Protein AF-A0A2N2LXB4-F1 (afdb_monomer_lite)

Sequence (86 aa):
MDRKNDRGGRMNQIDKLKLVEQFSRKSDLAVGQTKITRVSDFISVYIETIGDIGHSVYLDEYKVDGMTYNAGYSSRSDTLYISQTS

Secondary structure (DSSP, 8-state):
------SS-PPPHHHHHHHHHHHHH---SEETTEEEEE--TT-SEEEEEETTEEEEEE-EEEEETTEEEEEEEETTTTEEEEEE--

pLDDT: mean 83.89, std 16.69, range [36.88, 96.81]

Radius of gyration: 13.41 Å; chains: 1; bounding box: 29×40×28 Å

Foldseek 3Di:
DDPDDDDLDDDDPVNQQVVVQCVVVDVDQDDDPAGEDEDEAPDQWDWDDDPNDTDIFGWDWDAYPNWIKTWGADSVRSYIYIHTHD

Structure (mmCIF, N/CA/C/O backbone):
data_AF-A0A2N2LXB4-F1
#
_entry.id   AF-A0A2N2LXB4-F1
#
loop_
_atom_site.group_PDB
_atom_site.id
_atom_site.type_symbol
_atom_site.label_atom_id
_atom_site.label_alt_id
_atom_site.label_comp_id
_atom_site.label_asym_id
_atom_site.label_entity_id
_atom_site.label_seq_id
_atom_site.pdbx_PDB_ins_code
_atom_site.Cartn_x
_atom_site.Cartn_y
_atom_site.Cartn_z
_atom_site.occupancy
_atom_site.B_iso_or_equiv
_atom_site.auth_seq_id
_atom_site.auth_comp_id
_atom_site.auth_asym_id
_atom_site.auth_atom_id
_atom_site.pdbx_PDB_model_num
ATOM 1 N N . MET A 1 1 ? 7.577 29.656 -15.124 1.00 36.88 1 MET A N 1
ATOM 2 C CA . MET A 1 1 ? 7.344 29.030 -13.806 1.00 36.88 1 MET A CA 1
ATOM 3 C C . MET A 1 1 ? 7.988 27.657 -13.836 1.00 36.88 1 MET A C 1
ATOM 5 O O . MET A 1 1 ? 7.670 26.870 -14.719 1.00 36.88 1 MET A O 1
ATOM 9 N N . ASP A 1 2 ? 8.974 27.458 -12.966 1.00 39.62 2 ASP A N 1
ATOM 10 C CA . ASP A 1 2 ? 9.898 26.324 -12.931 1.00 39.62 2 ASP A CA 1
ATOM 11 C C . ASP A 1 2 ? 9.201 24.957 -12.871 1.00 39.62 2 ASP A C 1
ATOM 13 O O . ASP A 1 2 ? 8.546 24.629 -11.885 1.00 39.62 2 ASP A O 1
ATOM 17 N N . ARG A 1 3 ? 9.425 24.112 -13.884 1.00 45.44 3 ARG A N 1
ATOM 18 C CA . ARG A 1 3 ? 9.328 22.654 -13.735 1.00 45.44 3 ARG A CA 1
ATOM 19 C C . ARG A 1 3 ? 10.737 22.125 -13.519 1.00 45.44 3 ARG A C 1
ATOM 21 O O . ARG A 1 3 ? 11.431 21.771 -14.469 1.00 45.44 3 ARG A O 1
ATOM 28 N N . LYS A 1 4 ? 11.188 22.134 -12.265 1.00 43.94 4 LYS A N 1
ATOM 29 C CA . LYS A 1 4 ? 12.412 21.427 -11.890 1.00 43.94 4 LYS A CA 1
ATOM 30 C C . LYS A 1 4 ? 12.165 19.928 -12.043 1.00 43.94 4 LYS A C 1
ATOM 32 O O . LYS A 1 4 ? 11.241 19.386 -11.448 1.00 43.94 4 LYS A O 1
ATOM 37 N N . ASN A 1 5 ? 13.008 19.307 -12.862 1.00 46.16 5 ASN A N 1
ATOM 38 C CA . ASN A 1 5 ? 13.340 17.888 -12.837 1.00 46.16 5 ASN A CA 1
ATOM 39 C C . ASN A 1 5 ? 13.322 17.353 -11.399 1.00 46.16 5 ASN A C 1
ATOM 41 O O . ASN A 1 5 ? 14.170 17.764 -10.603 1.0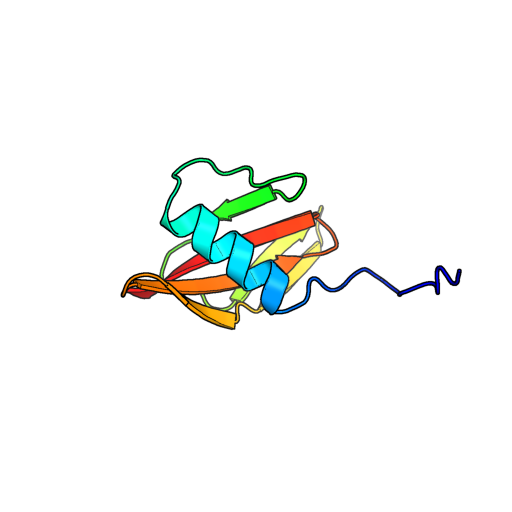0 46.16 5 ASN A O 1
ATOM 45 N N . ASP A 1 6 ? 12.425 16.415 -11.101 1.00 44.00 6 ASP A N 1
ATOM 46 C CA . ASP A 1 6 ? 12.529 15.590 -9.902 1.00 44.00 6 ASP A CA 1
ATOM 47 C C . ASP A 1 6 ? 12.657 14.119 -10.305 1.00 44.00 6 ASP A C 1
ATOM 49 O O . ASP A 1 6 ? 11.979 13.613 -11.201 1.00 44.00 6 ASP A O 1
ATOM 53 N N . ARG A 1 7 ? 13.647 13.463 -9.716 1.00 42.09 7 ARG A N 1
ATOM 54 C CA . ARG A 1 7 ? 14.186 12.169 -10.135 1.00 42.09 7 ARG A CA 1
ATOM 55 C C . ARG A 1 7 ? 13.266 11.072 -9.590 1.00 42.09 7 ARG A C 1
ATOM 57 O O . ARG A 1 7 ? 13.245 10.875 -8.386 1.00 42.09 7 ARG A O 1
ATOM 64 N N . GLY A 1 8 ? 12.526 10.366 -10.451 1.00 44.91 8 GLY A N 1
ATOM 65 C CA . GLY A 1 8 ? 11.690 9.212 -10.070 1.00 44.91 8 GLY A CA 1
ATOM 66 C C . GLY A 1 8 ? 10.628 9.554 -9.017 1.00 44.91 8 GLY A C 1
ATOM 67 O O . GLY A 1 8 ? 10.824 9.278 -7.838 1.00 44.91 8 GLY A O 1
ATOM 68 N N . GLY A 1 9 ? 9.524 10.176 -9.446 1.00 49.66 9 GLY A N 1
ATOM 69 C CA . GLY A 1 9 ? 8.536 10.827 -8.577 1.00 49.66 9 GLY A CA 1
ATOM 70 C C . GLY A 1 9 ? 8.147 10.015 -7.337 1.00 49.66 9 GLY A C 1
ATOM 71 O O . GLY A 1 9 ? 7.457 9.003 -7.428 1.00 49.66 9 GLY A O 1
ATOM 72 N N . ARG A 1 10 ? 8.584 10.469 -6.158 1.00 67.62 10 ARG A N 1
ATOM 73 C CA . ARG A 1 10 ? 8.081 9.974 -4.872 1.00 67.62 10 ARG A CA 1
ATOM 74 C C . ARG A 1 10 ? 6.694 10.570 -4.655 1.00 67.62 10 ARG A C 1
ATOM 76 O O . ARG A 1 10 ? 6.568 11.787 -4.537 1.00 67.62 10 ARG A O 1
ATOM 83 N N . MET A 1 11 ? 5.669 9.730 -4.540 1.00 83.31 11 MET A N 1
ATOM 84 C CA . MET A 1 11 ? 4.394 10.169 -3.976 1.00 83.31 11 MET A CA 1
ATOM 85 C C . MET A 1 11 ? 4.617 10.578 -2.515 1.00 83.31 11 MET A C 1
ATOM 87 O O . MET A 1 11 ? 5.193 9.821 -1.724 1.00 83.31 11 MET A O 1
ATOM 91 N N . ASN A 1 12 ? 4.209 11.794 -2.157 1.00 87.44 12 ASN A N 1
ATOM 92 C CA . ASN A 1 12 ? 4.353 12.287 -0.791 1.00 87.44 12 ASN A CA 1
ATOM 93 C C . ASN A 1 12 ? 3.318 11.630 0.148 1.00 87.44 12 ASN A C 1
ATOM 95 O O . ASN A 1 12 ? 2.378 10.964 -0.284 1.00 87.44 12 ASN A O 1
ATOM 99 N N . GLN A 1 13 ? 3.497 11.811 1.456 1.00 86.25 13 GLN A N 1
ATOM 100 C CA . GLN A 1 13 ? 2.635 11.195 2.468 1.00 86.25 13 GLN A CA 1
ATOM 101 C C . GLN A 1 13 ? 1.186 11.712 2.435 1.00 86.25 13 GLN A C 1
ATOM 103 O O . GLN A 1 13 ? 0.269 10.947 2.717 1.00 86.25 13 GLN A O 1
ATOM 108 N N . ILE A 1 14 ? 0.971 12.977 2.057 1.00 88.38 14 ILE A N 1
ATOM 109 C CA . ILE A 1 14 ? -0.366 13.585 1.976 1.00 88.38 14 ILE A CA 1
ATOM 110 C C . ILE A 1 14 ? -1.166 12.956 0.832 1.00 88.38 14 ILE A C 1
ATOM 112 O O . ILE A 1 14 ? -2.333 12.613 1.006 1.00 88.38 14 ILE A O 1
ATOM 116 N N . ASP A 1 15 ? -0.544 12.771 -0.330 1.00 88.62 15 ASP A N 1
ATOM 117 C CA . ASP A 1 15 ? -1.202 12.164 -1.486 1.00 88.62 15 ASP A CA 1
ATOM 118 C C . ASP A 1 15 ? -1.450 10.668 -1.264 1.00 88.62 15 ASP A C 1
ATOM 120 O O . ASP A 1 15 ? -2.538 10.186 -1.578 1.00 88.62 15 ASP A O 1
ATOM 124 N N . LYS A 1 16 ? -0.517 9.955 -0.612 1.00 89.81 16 LYS A N 1
ATOM 125 C CA . LYS A 1 16 ? -0.752 8.574 -0.155 1.00 89.81 16 LYS A CA 1
ATOM 126 C C . LYS A 1 16 ? -1.957 8.490 0.786 1.00 89.81 16 LYS A C 1
ATOM 128 O O . LYS A 1 16 ? -2.836 7.666 0.551 1.00 89.81 16 LYS A O 1
ATOM 133 N N . LEU A 1 17 ? -2.042 9.360 1.798 1.00 91.81 17 LEU A N 1
ATOM 134 C CA . LEU A 1 17 ? -3.167 9.379 2.741 1.00 91.81 17 LEU A CA 1
ATOM 135 C C . LEU A 1 17 ? -4.508 9.561 2.017 1.00 91.81 17 LEU A C 1
ATOM 137 O O . LEU A 1 17 ? -5.434 8.797 2.266 1.00 91.81 17 LEU A O 1
ATOM 141 N N . LYS A 1 18 ? -4.602 10.494 1.062 1.00 89.88 18 LYS A N 1
ATOM 142 C CA . LYS A 1 18 ? -5.832 10.703 0.274 1.00 89.88 18 LYS A CA 1
ATOM 143 C C . LYS A 1 18 ? -6.259 9.465 -0.514 1.00 89.88 18 LYS A C 1
ATOM 145 O O . LYS A 1 18 ? -7.455 9.263 -0.719 1.00 89.88 18 LYS A O 1
ATOM 150 N N . LEU A 1 19 ? -5.312 8.669 -1.009 1.00 89.88 19 LEU A N 1
ATOM 151 C CA . LEU A 1 19 ? -5.619 7.418 -1.707 1.00 89.88 19 LEU A CA 1
ATOM 152 C C . LEU A 1 19 ? -6.105 6.341 -0.732 1.00 89.88 19 LEU A C 1
ATOM 154 O O . LEU A 1 19 ? -7.077 5.655 -1.035 1.00 89.88 19 LEU A O 1
ATOM 158 N N . VAL A 1 20 ? -5.486 6.234 0.448 1.00 91.88 20 VAL A N 1
ATOM 159 C CA . VAL A 1 20 ? -5.926 5.322 1.519 1.00 91.88 20 VAL A CA 1
ATOM 160 C C . VAL A 1 20 ? -7.334 5.687 2.000 1.00 91.88 20 VAL A C 1
ATOM 162 O O . VAL A 1 20 ? -8.187 4.812 2.113 1.00 91.88 20 VAL A O 1
ATOM 165 N N . GLU A 1 21 ? -7.622 6.974 2.210 1.00 91.69 21 GLU A N 1
ATOM 166 C CA . GLU A 1 21 ? -8.960 7.459 2.575 1.00 91.69 21 GLU A CA 1
ATOM 167 C C . GLU A 1 21 ? -10.012 7.109 1.522 1.00 91.69 21 GLU A C 1
ATOM 169 O O . GLU A 1 21 ? -11.121 6.685 1.849 1.00 91.69 21 GLU A O 1
ATOM 174 N N . GLN A 1 22 ? -9.668 7.272 0.244 1.00 88.38 22 GLN A N 1
ATOM 175 C CA . GLN A 1 22 ? -10.570 6.937 -0.851 1.00 88.38 22 GLN A CA 1
ATOM 176 C C . GLN A 1 22 ? -10.809 5.433 -0.953 1.00 88.38 22 GLN A C 1
ATOM 178 O O . GLN A 1 22 ? -11.963 5.034 -1.083 1.00 88.38 22 GLN A O 1
ATOM 183 N N . PHE A 1 23 ? -9.762 4.616 -0.823 1.00 88.56 23 PHE A N 1
ATOM 184 C CA . PHE A 1 23 ? -9.876 3.159 -0.766 1.00 88.56 23 PHE A CA 1
ATOM 185 C C . PHE A 1 23 ? -10.730 2.692 0.422 1.00 88.56 23 PHE A C 1
ATOM 187 O O . PHE A 1 23 ? -11.592 1.836 0.268 1.00 88.56 23 PHE A O 1
ATOM 194 N N . SER A 1 24 ? -10.550 3.287 1.604 1.00 88.62 24 SER A N 1
ATOM 195 C CA . SER A 1 24 ? -11.329 2.928 2.798 1.00 88.62 24 SER A CA 1
ATOM 196 C C . SER A 1 24 ? -12.830 3.187 2.625 1.00 88.62 24 SER A C 1
ATOM 198 O O . SER A 1 24 ? -13.652 2.528 3.255 1.00 88.62 24 SER A O 1
ATOM 200 N N . ARG A 1 25 ? -13.202 4.163 1.788 1.00 86.75 25 ARG A N 1
ATOM 201 C CA . 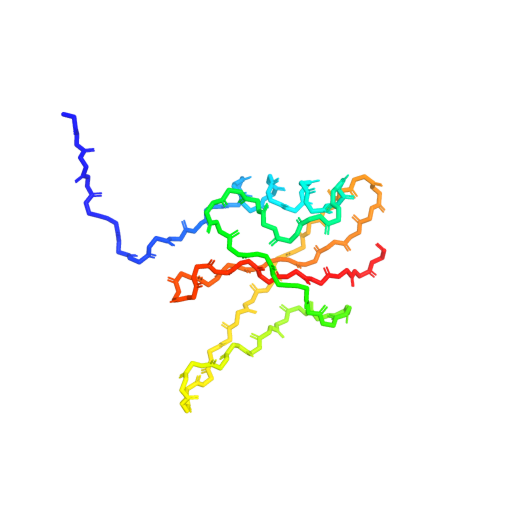ARG A 1 25 ? -14.593 4.613 1.603 1.00 86.75 25 ARG A CA 1
AT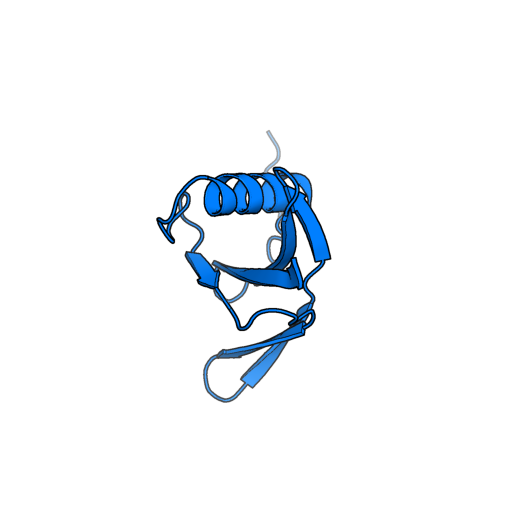OM 202 C C . ARG A 1 25 ? -15.233 4.109 0.310 1.00 86.75 25 ARG A C 1
ATOM 204 O O . ARG A 1 25 ? -16.447 4.230 0.153 1.00 86.75 25 ARG A O 1
ATOM 211 N N . LYS A 1 26 ? -14.443 3.584 -0.631 1.00 75.69 26 LYS A N 1
ATOM 212 C CA . LYS A 1 26 ? -14.893 3.091 -1.938 1.00 75.69 26 LYS A CA 1
ATOM 213 C C . LYS A 1 26 ? -14.211 1.767 -2.259 1.00 75.69 26 LYS A C 1
ATOM 215 O O . LYS A 1 26 ? -12.994 1.674 -2.228 1.00 75.69 26 LYS A O 1
ATOM 220 N N . SER A 1 27 ? -14.988 0.771 -2.671 1.00 59.69 27 SER A N 1
ATOM 221 C CA . SER A 1 27 ? -14.448 -0.530 -3.091 1.00 59.69 27 SER A CA 1
ATOM 222 C C . SER A 1 27 ? -13.753 -0.513 -4.463 1.00 59.69 27 SER A C 1
ATOM 224 O O . SER A 1 27 ? -13.201 -1.536 -4.860 1.00 59.69 27 SER A O 1
ATOM 226 N N . ASP A 1 28 ? -13.779 0.607 -5.195 1.00 58.09 28 ASP A N 1
ATOM 227 C CA . ASP A 1 28 ? -13.179 0.695 -6.529 1.00 58.09 28 ASP A CA 1
ATOM 228 C C . ASP A 1 28 ? -11.659 0.904 -6.475 1.00 58.09 28 ASP A C 1
ATOM 230 O O . ASP A 1 28 ? -11.142 1.848 -5.877 1.00 58.09 28 ASP A O 1
ATOM 234 N N . LEU A 1 29 ? -10.943 0.012 -7.162 1.00 62.00 29 LEU A N 1
ATOM 235 C CA . LEU A 1 29 ? -9.482 -0.152 -7.133 1.00 62.00 29 LEU A CA 1
ATOM 236 C C . LEU A 1 29 ? -8.715 0.817 -8.058 1.00 62.00 29 LEU A C 1
ATOM 238 O O . LEU A 1 29 ? -7.509 0.664 -8.269 1.00 62.00 29 LEU A O 1
ATOM 242 N N . ALA A 1 30 ? -9.401 1.818 -8.610 1.00 57.97 30 ALA A N 1
ATOM 243 C CA . ALA A 1 30 ? -8.817 2.861 -9.443 1.00 57.97 30 ALA A CA 1
ATOM 244 C C . ALA A 1 30 ? -9.197 4.233 -8.879 1.00 57.97 30 ALA A C 1
ATOM 246 O O . ALA A 1 30 ? -10.344 4.671 -8.977 1.00 57.97 30 ALA A O 1
ATOM 247 N N . VAL A 1 31 ? -8.223 4.922 -8.287 1.00 55.97 31 VAL A N 1
ATOM 248 C CA . VAL A 1 31 ? -8.398 6.284 -7.783 1.00 55.97 31 VAL A CA 1
ATOM 249 C C . VAL A 1 31 ? -7.507 7.214 -8.602 1.00 55.97 31 VAL A C 1
ATOM 251 O O . VAL A 1 31 ? -6.306 7.329 -8.368 1.00 55.97 31 VAL A O 1
ATOM 254 N N . GLY A 1 32 ? -8.099 7.878 -9.596 1.00 65.44 32 GLY A N 1
ATOM 255 C CA . GLY A 1 32 ? -7.352 8.698 -10.553 1.00 65.44 32 GLY A CA 1
ATOM 256 C C . GLY A 1 32 ? -6.558 7.849 -11.555 1.00 65.44 32 GLY A C 1
ATOM 257 O O . GLY A 1 32 ? -7.088 6.880 -12.089 1.00 65.44 32 GLY A O 1
ATOM 258 N N . GLN A 1 33 ? -5.309 8.244 -11.844 1.00 69.56 33 GLN A N 1
ATOM 259 C CA . GLN A 1 33 ? -4.401 7.510 -12.746 1.00 69.56 33 GLN A CA 1
ATOM 260 C C . GLN A 1 33 ? -3.637 6.375 -12.046 1.00 69.56 33 GLN A C 1
ATOM 262 O O . GLN A 1 33 ? -3.230 5.425 -12.709 1.00 69.56 33 GLN A O 1
ATOM 267 N N . THR A 1 34 ? -3.472 6.449 -10.723 1.00 80.62 34 THR A N 1
ATOM 268 C CA . THR A 1 34 ? -2.665 5.493 -9.957 1.00 80.62 34 THR A CA 1
ATOM 269 C C . THR A 1 34 ? -3.450 4.214 -9.681 1.00 80.62 34 THR A C 1
ATOM 271 O O . THR A 1 34 ? -4.583 4.242 -9.190 1.00 80.62 34 THR A O 1
ATOM 274 N N . LYS A 1 35 ? -2.820 3.069 -9.950 1.00 87.75 35 LYS A N 1
ATOM 275 C CA . LYS A 1 35 ? -3.386 1.750 -9.657 1.00 87.75 35 LYS A CA 1
ATOM 276 C C . LYS A 1 35 ? -3.334 1.474 -8.154 1.00 87.75 35 LYS A C 1
ATOM 278 O O . LYS A 1 35 ? -2.288 1.655 -7.537 1.00 87.75 35 LYS A O 1
ATOM 283 N N . ILE A 1 36 ? -4.417 0.965 -7.566 1.00 90.12 36 ILE A N 1
ATOM 284 C CA . ILE A 1 36 ? -4.405 0.466 -6.184 1.00 90.12 36 ILE A CA 1
ATOM 285 C C . ILE A 1 36 ? -4.446 -1.061 -6.206 1.00 90.12 36 ILE A C 1
ATOM 287 O O . ILE A 1 36 ? -5.303 -1.665 -6.847 1.00 90.12 36 ILE A O 1
ATOM 291 N N . THR A 1 37 ? -3.506 -1.699 -5.511 1.00 91.94 37 THR A N 1
ATOM 292 C CA . THR A 1 37 ? -3.446 -3.158 -5.369 1.00 91.94 37 THR A CA 1
ATOM 293 C C . THR A 1 37 ? -3.529 -3.529 -3.897 1.00 91.94 37 THR A C 1
ATOM 295 O O . THR A 1 37 ? -2.628 -3.214 -3.120 1.00 91.94 37 THR A O 1
ATOM 298 N N . ARG A 1 38 ? -4.601 -4.231 -3.514 1.00 92.75 38 ARG A N 1
ATOM 299 C CA . ARG A 1 38 ? -4.684 -4.840 -2.187 1.00 92.75 38 ARG A CA 1
ATOM 300 C C . ARG A 1 38 ? -3.712 -6.015 -2.118 1.00 92.75 38 ARG A C 1
ATOM 302 O O . ARG A 1 38 ? -3.728 -6.883 -2.989 1.00 92.75 38 ARG A O 1
ATOM 309 N N . VAL A 1 39 ? -2.877 -6.028 -1.092 1.00 94.06 39 VAL A N 1
ATOM 310 C CA . VAL A 1 39 ? -2.019 -7.163 -0.739 1.00 94.06 39 VAL A CA 1
ATOM 311 C C . VAL A 1 39 ? -2.605 -7.861 0.485 1.00 94.06 39 VAL A C 1
ATOM 313 O O . VAL A 1 39 ? -3.576 -7.376 1.069 1.00 94.06 39 VAL A O 1
ATOM 316 N N . SER A 1 40 ? -2.048 -9.011 0.862 1.00 94.88 40 SER A N 1
ATOM 317 C CA . SER A 1 40 ? -2.496 -9.726 2.059 1.00 94.88 40 SER A CA 1
ATOM 318 C C . SER A 1 40 ? -2.483 -8.815 3.288 1.00 94.88 40 SER A C 1
ATOM 320 O O . SER A 1 40 ? -1.605 -7.962 3.441 1.00 94.88 40 SER A O 1
ATOM 322 N N . ASP A 1 41 ? -3.459 -9.010 4.167 1.00 94.75 41 ASP A N 1
ATOM 323 C CA . ASP A 1 41 ? -3.551 -8.278 5.427 1.00 94.75 41 ASP A CA 1
ATOM 324 C C . ASP A 1 41 ? -2.298 -8.521 6.292 1.00 94.75 41 ASP A C 1
ATOM 326 O O . ASP A 1 41 ? -1.581 -9.512 6.119 1.00 94.75 41 ASP A O 1
ATOM 330 N N . PHE A 1 42 ? -2.011 -7.599 7.213 1.00 94.44 42 PHE A N 1
ATOM 331 C CA . PHE A 1 42 ? -0.844 -7.646 8.118 1.00 94.44 42 PHE A CA 1
ATOM 332 C C . PHE A 1 42 ? 0.537 -7.550 7.449 1.00 94.44 42 PHE A C 1
ATOM 334 O O . PHE A 1 42 ? 1.561 -7.631 8.126 1.00 94.44 42 PHE A O 1
ATOM 341 N N . ILE A 1 43 ? 0.597 -7.310 6.138 1.00 94.69 43 ILE A N 1
A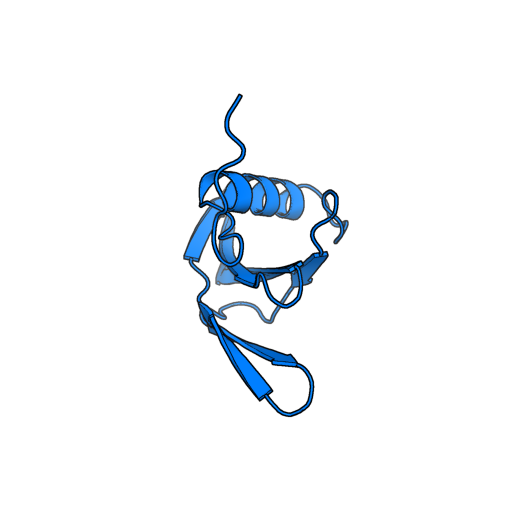TOM 342 C CA . ILE A 1 43 ? 1.855 -7.063 5.430 1.00 94.69 43 ILE A CA 1
ATOM 343 C C . ILE A 1 43 ? 2.330 -5.625 5.675 1.00 94.69 43 ILE A C 1
ATOM 345 O O . ILE A 1 43 ? 1.552 -4.681 5.539 1.00 94.69 43 ILE A O 1
ATOM 349 N N . SER A 1 44 ? 3.612 -5.452 6.007 1.00 94.38 44 SER A N 1
ATOM 350 C CA . SER A 1 44 ? 4.299 -4.149 6.126 1.00 94.38 44 SER A CA 1
ATOM 351 C C . SER A 1 44 ? 5.402 -3.942 5.076 1.00 94.38 44 SER A C 1
ATOM 353 O O . SER A 1 44 ? 5.891 -2.828 4.891 1.00 94.38 44 SER A O 1
ATOM 355 N N . VAL A 1 45 ? 5.776 -5.001 4.351 1.00 95.44 45 VAL A N 1
ATOM 356 C CA . VAL A 1 45 ? 6.700 -4.963 3.211 1.00 95.44 45 VAL A CA 1
ATOM 357 C C . VAL A 1 45 ? 6.170 -5.888 2.125 1.00 95.44 45 VAL A C 1
ATOM 359 O O . VAL A 1 45 ? 5.962 -7.074 2.368 1.00 95.44 45 VAL A O 1
ATOM 362 N N . TYR A 1 46 ? 5.975 -5.359 0.922 1.00 95.62 46 TYR A N 1
ATOM 363 C CA . TYR A 1 46 ? 5.544 -6.128 -0.241 1.00 95.62 46 TYR A CA 1
ATOM 364 C C . TYR A 1 46 ? 6.688 -6.270 -1.244 1.00 95.62 46 TYR A C 1
ATOM 366 O O . TYR A 1 46 ? 7.423 -5.314 -1.479 1.00 95.62 46 TYR A O 1
ATOM 374 N N . ILE A 1 47 ? 6.841 -7.448 -1.849 1.00 95.06 47 IL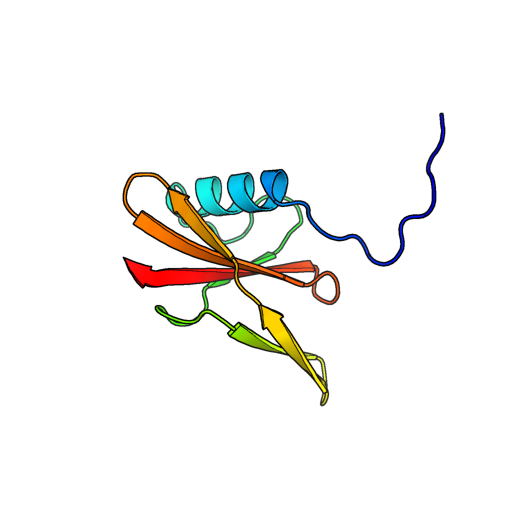E A N 1
ATOM 375 C CA . ILE A 1 47 ? 7.792 -7.649 -2.947 1.00 95.06 47 ILE A CA 1
ATOM 376 C C . ILE A 1 47 ? 7.029 -7.498 -4.259 1.00 95.06 47 ILE A C 1
ATOM 378 O O . ILE A 1 47 ? 6.253 -8.375 -4.632 1.00 95.06 47 ILE A O 1
ATOM 382 N N . GLU A 1 48 ? 7.242 -6.385 -4.962 1.00 93.94 48 GLU A N 1
ATOM 383 C CA . GLU A 1 48 ? 6.758 -6.250 -6.334 1.00 93.94 48 GLU A CA 1
ATOM 384 C C . GLU A 1 48 ? 7.704 -6.984 -7.288 1.00 93.94 48 GLU A C 1
ATOM 386 O O . GLU A 1 48 ? 8.927 -6.875 -7.180 1.00 93.94 48 GLU A O 1
ATOM 391 N N . THR A 1 49 ? 7.140 -7.729 -8.234 1.00 93.25 49 THR A N 1
ATOM 392 C CA . THR A 1 49 ? 7.905 -8.439 -9.262 1.00 93.25 49 THR A CA 1
ATOM 393 C C . THR A 1 49 ? 7.686 -7.758 -10.607 1.00 93.25 49 THR A C 1
ATOM 395 O O . THR A 1 49 ? 6.551 -7.636 -11.067 1.00 93.25 49 THR A O 1
ATOM 398 N N . ILE A 1 50 ? 8.771 -7.302 -11.235 1.00 86.50 50 ILE A N 1
ATOM 399 C CA . ILE A 1 50 ? 8.768 -6.688 -12.569 1.00 86.50 50 ILE A CA 1
ATOM 400 C C . ILE A 1 50 ? 9.780 -7.455 -13.425 1.00 86.50 50 ILE A C 1
ATOM 402 O O . ILE A 1 50 ? 10.990 -7.302 -13.251 1.00 86.50 50 ILE A O 1
ATOM 406 N N . GLY A 1 51 ? 9.282 -8.306 -14.327 1.00 88.00 51 GLY A N 1
ATOM 407 C CA . GLY A 1 51 ? 10.117 -9.313 -14.990 1.00 88.00 51 GLY A CA 1
ATOM 408 C C . GLY A 1 51 ? 10.705 -10.277 -13.955 1.00 88.00 51 GLY A C 1
ATOM 409 O O . GLY A 1 51 ? 9.975 -10.764 -13.097 1.00 88.00 51 GLY A O 1
ATOM 410 N N . ASP A 1 52 ? 12.022 -10.476 -13.986 1.00 90.50 52 ASP A N 1
ATOM 411 C CA . ASP A 1 52 ? 12.739 -11.348 -13.039 1.00 90.50 52 ASP A CA 1
ATOM 412 C C . ASP A 1 52 ? 13.294 -10.597 -11.813 1.00 90.50 52 ASP A C 1
ATOM 414 O O . ASP A 1 52 ? 14.053 -11.150 -11.015 1.00 90.50 52 ASP A O 1
ATOM 418 N N . ILE A 1 53 ? 12.951 -9.313 -11.654 1.00 89.50 53 ILE A N 1
ATOM 419 C CA . ILE A 1 53 ? 13.470 -8.460 -10.581 1.00 89.50 53 ILE A CA 1
ATOM 420 C C . ILE A 1 53 ? 12.405 -8.286 -9.497 1.00 89.50 53 ILE A C 1
ATOM 422 O O . ILE A 1 53 ? 11.315 -7.774 -9.757 1.00 89.50 53 ILE A O 1
ATOM 426 N N . GLY A 1 54 ? 12.757 -8.659 -8.265 1.00 92.12 54 GLY A N 1
ATOM 427 C CA . GLY A 1 54 ? 12.005 -8.312 -7.061 1.00 92.12 54 GLY A CA 1
ATOM 428 C C . GLY A 1 54 ? 12.426 -6.948 -6.513 1.00 92.12 54 GLY A C 1
ATOM 429 O O . GLY A 1 54 ? 13.619 -6.658 -6.401 1.00 92.12 54 GLY A O 1
ATOM 430 N N . HIS A 1 55 ? 11.460 -6.109 -6.153 1.00 91.38 55 HIS A N 1
ATOM 431 C CA . HIS A 1 55 ? 11.690 -4.829 -5.490 1.00 91.38 55 HIS A CA 1
ATOM 432 C C . HIS A 1 55 ? 10.841 -4.733 -4.220 1.00 91.38 55 HIS A C 1
ATOM 434 O O . HIS A 1 55 ? 9.638 -4.988 -4.232 1.00 91.38 55 HIS A O 1
ATOM 440 N N . SER A 1 56 ? 11.479 -4.385 -3.105 1.00 94.38 56 SER A N 1
ATOM 441 C CA . SER A 1 56 ? 10.789 -4.237 -1.826 1.00 94.38 56 SER A CA 1
ATOM 442 C C . SER A 1 56 ? 10.098 -2.881 -1.743 1.00 94.38 56 SER A C 1
ATOM 444 O O . SER A 1 56 ? 10.744 -1.835 -1.810 1.00 94.38 56 SER A O 1
ATOM 446 N N . VAL A 1 57 ? 8.790 -2.904 -1.526 1.00 95.19 57 VAL A N 1
ATOM 447 C CA . VAL A 1 57 ? 7.960 -1.737 -1.242 1.00 95.19 57 VAL A CA 1
ATOM 448 C C . VAL A 1 57 ? 7.618 -1.750 0.244 1.00 95.19 57 VAL A C 1
ATOM 450 O O . VAL A 1 57 ? 6.870 -2.606 0.714 1.00 95.19 57 VAL A O 1
ATOM 453 N N . TYR A 1 58 ? 8.181 -0.802 0.989 1.00 94.94 58 TYR A N 1
ATOM 454 C CA . TYR A 1 58 ? 7.851 -0.597 2.399 1.00 94.94 58 TYR A CA 1
ATOM 455 C C . TYR A 1 58 ? 6.518 0.136 2.519 1.00 94.94 58 TYR A C 1
ATOM 457 O O . TYR A 1 58 ? 6.261 1.092 1.781 1.00 94.94 58 TYR A O 1
ATOM 465 N N . LEU A 1 59 ? 5.677 -0.331 3.438 1.00 95.56 59 LEU A N 1
ATOM 466 C CA . LEU A 1 59 ? 4.346 0.204 3.668 1.00 95.56 59 LEU A CA 1
ATOM 467 C C . LEU A 1 59 ? 4.343 0.985 4.989 1.00 95.56 59 LEU A C 1
ATOM 469 O O . LEU A 1 59 ? 4.683 0.436 6.035 1.00 95.56 59 LEU A O 1
ATOM 473 N N . ASP A 1 60 ? 3.959 2.258 4.933 1.00 95.31 60 ASP A N 1
ATOM 474 C CA . ASP A 1 60 ? 3.787 3.099 6.123 1.00 95.31 60 ASP A CA 1
ATOM 475 C C . ASP A 1 60 ? 2.387 2.882 6.713 1.00 95.31 60 ASP A C 1
ATOM 477 O O . ASP A 1 60 ? 1.447 2.631 5.960 1.00 95.31 60 ASP A O 1
ATOM 481 N N . GLU A 1 61 ? 2.226 3.019 8.030 1.00 95.81 61 GLU A N 1
ATOM 482 C CA . GLU A 1 61 ? 0.921 2.916 8.699 1.00 95.81 61 GLU A CA 1
ATOM 483 C C . GLU A 1 61 ? 0.073 4.189 8.499 1.00 95.81 61 GLU A C 1
ATOM 485 O O . GLU A 1 61 ? 0.563 5.316 8.615 1.00 95.81 61 GLU A O 1
ATOM 490 N N . TYR A 1 62 ? -1.225 4.004 8.258 1.00 95.38 62 TYR A N 1
ATOM 491 C CA . TYR A 1 62 ? -2.251 5.039 8.159 1.00 95.38 62 TYR A CA 1
ATOM 492 C C . TYR A 1 62 ? -3.489 4.616 8.954 1.00 95.38 62 TYR A C 1
ATOM 494 O O . TYR A 1 62 ? -3.944 3.476 8.860 1.00 95.38 62 TYR A O 1
ATOM 502 N N . LYS A 1 63 ? -4.078 5.559 9.694 1.00 95.50 63 LYS A N 1
ATOM 503 C CA . LYS A 1 63 ? -5.333 5.354 10.430 1.00 95.50 63 LYS A CA 1
ATOM 504 C C . LYS A 1 63 ? -6.447 6.137 9.759 1.00 95.50 63 LYS A C 1
ATOM 506 O O . LYS A 1 63 ? -6.351 7.359 9.655 1.00 95.50 63 LYS A O 1
ATOM 511 N N . VAL A 1 64 ? -7.486 5.441 9.309 1.00 93.31 64 VAL A N 1
ATOM 512 C CA . VAL A 1 64 ? -8.618 6.028 8.580 1.00 93.31 64 VAL A CA 1
ATOM 513 C C . VAL A 1 64 ? -9.912 5.428 9.105 1.00 93.31 64 VAL A C 1
ATOM 515 O O . VAL A 1 64 ? -10.060 4.212 9.134 1.00 93.31 64 VAL A O 1
ATOM 518 N N . ASP A 1 65 ? -10.844 6.288 9.520 1.00 91.44 65 ASP A N 1
ATOM 519 C CA . ASP A 1 65 ? -12.198 5.911 9.948 1.00 91.44 65 ASP A CA 1
ATOM 520 C C . ASP A 1 65 ? -12.230 4.780 11.012 1.00 91.44 65 ASP A C 1
ATOM 522 O O . ASP A 1 65 ? -13.146 3.965 11.054 1.00 91.44 65 ASP A O 1
ATOM 526 N N . GLY A 1 66 ? -11.219 4.737 11.892 1.00 92.50 66 GLY A N 1
ATOM 527 C CA . GLY A 1 66 ? -11.079 3.733 12.960 1.00 92.50 66 GLY A CA 1
ATOM 528 C C . GLY A 1 66 ? -10.352 2.442 12.558 1.00 92.50 66 GLY A C 1
ATOM 529 O O . GLY A 1 66 ? -10.060 1.631 13.432 1.00 92.50 66 GLY A O 1
ATOM 530 N N . MET A 1 67 ? -10.014 2.286 11.278 1.00 94.19 67 MET A N 1
ATOM 531 C CA . MET A 1 67 ? -9.288 1.144 10.720 1.00 94.19 67 MET A CA 1
ATOM 532 C C . MET A 1 67 ? -7.809 1.488 10.512 1.00 94.19 67 MET A C 1
ATOM 534 O O . MET A 1 67 ? -7.444 2.659 10.345 1.00 94.19 67 MET A O 1
ATOM 538 N N . THR A 1 68 ? -6.958 0.463 10.490 1.00 95.69 68 THR A N 1
ATOM 539 C CA . THR A 1 68 ? -5.512 0.616 10.277 1.00 95.69 68 THR A CA 1
ATOM 540 C C . THR A 1 68 ? -5.128 -0.019 8.949 1.00 95.69 68 THR A C 1
ATOM 542 O O . THR A 1 68 ? -5.457 -1.175 8.672 1.00 95.69 68 THR A O 1
ATOM 545 N N . TYR A 1 69 ? -4.421 0.749 8.126 1.00 95.81 69 TYR A N 1
ATOM 546 C CA . TYR A 1 69 ? -3.925 0.337 6.820 1.00 95.81 69 TYR A CA 1
ATOM 547 C C . TYR A 1 69 ? -2.416 0.536 6.756 1.00 95.81 69 TYR A C 1
ATOM 549 O O . TYR A 1 69 ? -1.918 1.545 7.249 1.00 95.81 69 TYR A O 1
ATOM 557 N N . ASN A 1 70 ? -1.697 -0.350 6.070 1.00 96.81 70 ASN A N 1
ATOM 558 C CA . ASN A 1 70 ? -0.339 -0.049 5.629 1.00 96.81 70 ASN A CA 1
ATOM 559 C C . ASN A 1 70 ? -0.349 0.234 4.131 1.00 96.81 70 ASN A C 1
ATOM 561 O O . ASN A 1 70 ? -0.939 -0.531 3.367 1.00 96.81 70 ASN A O 1
ATOM 565 N N . ALA A 1 71 ? 0.323 1.301 3.694 1.00 95.69 71 ALA A N 1
ATOM 566 C CA . ALA A 1 71 ? 0.400 1.640 2.279 1.00 95.69 71 ALA A CA 1
ATOM 567 C C . ALA A 1 71 ? 1.779 2.130 1.826 1.00 95.69 71 ALA A C 1
ATOM 569 O O . ALA A 1 71 ? 2.458 2.905 2.504 1.00 95.69 71 ALA A O 1
ATOM 570 N N . GLY A 1 72 ? 2.169 1.712 0.624 1.00 95.25 72 GLY A N 1
ATOM 571 C CA . GLY A 1 72 ? 3.437 2.067 -0.003 1.00 95.25 72 GLY A CA 1
ATOM 572 C C . GLY A 1 72 ? 3.289 2.195 -1.510 1.00 95.25 72 GLY A C 1
ATOM 573 O O . GLY A 1 72 ? 2.533 1.461 -2.143 1.00 95.25 72 GLY A O 1
ATOM 574 N N . TYR A 1 73 ? 3.994 3.168 -2.080 1.00 93.88 73 TYR A N 1
ATOM 575 C CA . TYR A 1 73 ? 3.908 3.499 -3.497 1.00 93.88 73 TYR A CA 1
ATOM 576 C C . TYR A 1 73 ? 5.161 3.039 -4.235 1.00 93.88 73 TYR A C 1
ATOM 578 O O . TYR A 1 73 ? 6.280 3.328 -3.800 1.00 93.88 73 TYR A O 1
ATOM 586 N N . SER A 1 74 ? 4.964 2.390 -5.378 1.00 92.56 74 SER A N 1
ATOM 587 C CA . SER A 1 74 ? 6.020 2.144 -6.348 1.00 92.56 74 SER A CA 1
ATOM 588 C C . SER A 1 74 ? 5.871 3.067 -7.548 1.00 92.56 74 SER A C 1
ATOM 590 O O . SER A 1 74 ? 4.904 2.984 -8.304 1.00 92.56 74 SER A O 1
ATOM 592 N N . SER A 1 75 ? 6.885 3.904 -7.770 1.00 89.62 75 SER A N 1
ATOM 593 C CA . SER A 1 75 ? 6.991 4.730 -8.975 1.00 89.62 75 SER A CA 1
ATOM 594 C C . SER A 1 75 ? 7.348 3.924 -10.226 1.00 89.62 75 SER A C 1
ATOM 596 O O . SER A 1 75 ? 7.251 4.448 -11.331 1.00 89.62 75 SER A O 1
ATOM 598 N N . ARG A 1 76 ? 7.760 2.654 -10.078 1.00 89.00 76 ARG A N 1
ATOM 599 C CA . ARG A 1 76 ? 8.089 1.777 -11.213 1.00 89.00 76 ARG A CA 1
ATOM 600 C C . ARG A 1 76 ? 6.840 1.266 -11.916 1.00 89.00 76 ARG A C 1
ATOM 602 O O . ARG A 1 76 ? 6.824 1.171 -13.137 1.00 89.00 76 ARG A O 1
ATOM 609 N N . SER A 1 77 ? 5.828 0.913 -11.133 1.00 89.94 77 SER A N 1
ATOM 610 C CA . SER A 1 77 ? 4.566 0.338 -11.600 1.00 89.94 77 SER A CA 1
ATOM 611 C C . SER A 1 77 ? 3.392 1.314 -11.493 1.00 89.94 77 SER A C 1
ATOM 613 O O . SER A 1 77 ? 2.263 0.927 -11.788 1.00 89.94 77 SER A O 1
ATOM 615 N N . ASP A 1 78 ? 3.645 2.547 -11.039 1.00 89.62 78 ASP A N 1
ATOM 616 C CA . AS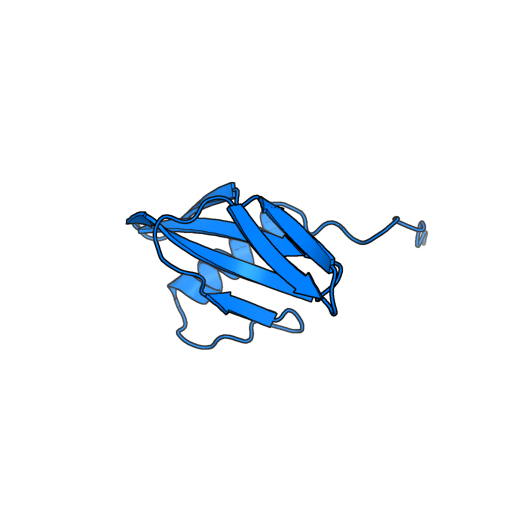P A 1 78 ? 2.629 3.542 -10.671 1.00 89.62 78 ASP A CA 1
ATOM 617 C C . ASP A 1 78 ? 1.488 2.925 -9.840 1.00 89.62 78 ASP A C 1
ATOM 619 O O . ASP A 1 78 ? 0.297 3.063 -10.132 1.00 89.62 78 ASP A O 1
ATOM 623 N N . THR A 1 79 ? 1.880 2.148 -8.827 1.00 91.25 79 THR A N 1
ATOM 624 C CA . THR A 1 79 ? 0.963 1.339 -8.021 1.00 91.25 79 THR A CA 1
ATOM 625 C C . THR A 1 79 ? 1.115 1.656 -6.537 1.00 91.25 79 THR A C 1
ATOM 627 O O . THR A 1 79 ? 2.218 1.638 -5.986 1.00 91.25 79 THR A O 1
ATOM 630 N N . LEU A 1 80 ? -0.015 1.914 -5.878 1.00 92.94 80 LEU A N 1
ATOM 631 C CA . LEU A 1 80 ? -0.136 1.929 -4.426 1.00 92.94 80 LEU A CA 1
ATOM 632 C C . LEU A 1 80 ? -0.516 0.525 -3.946 1.00 92.94 80 LEU A C 1
ATOM 634 O O . LEU A 1 80 ? -1.577 0.005 -4.294 1.00 92.94 80 LEU A O 1
ATOM 638 N N . TYR A 1 81 ? 0.341 -0.077 -3.132 1.00 94.81 81 TYR A N 1
ATOM 639 C CA . TYR A 1 81 ? 0.060 -1.333 -2.448 1.00 94.81 81 TYR A CA 1
ATOM 640 C C . TYR A 1 81 ? -0.536 -1.035 -1.081 1.00 94.81 81 TYR A C 1
ATOM 642 O O . TYR A 1 81 ? 0.009 -0.201 -0.357 1.00 94.81 81 TYR A O 1
ATOM 650 N N . ILE A 1 82 ? -1.638 -1.702 -0.741 1.00 95.00 82 ILE A N 1
ATOM 651 C CA . ILE A 1 82 ? -2.357 -1.487 0.517 1.00 95.00 82 ILE A CA 1
ATOM 652 C C . ILE A 1 82 ? -2.674 -2.811 1.214 1.00 95.00 82 ILE A C 1
ATOM 654 O O . ILE A 1 82 ? -3.175 -3.743 0.585 1.00 95.00 82 ILE A O 1
ATOM 658 N N . SER A 1 83 ? -2.393 -2.894 2.510 1.00 95.62 83 SER A N 1
ATOM 659 C CA . SER A 1 83 ? -2.836 -3.973 3.398 1.00 95.62 83 SER A CA 1
ATOM 660 C C . SER A 1 83 ? -3.690 -3.389 4.519 1.00 95.62 83 SER A C 1
ATOM 662 O O . SER A 1 83 ? -3.511 -2.233 4.904 1.00 95.62 83 SER A O 1
ATOM 664 N N . GLN A 1 84 ? -4.627 -4.174 5.042 1.00 94.50 84 GLN A N 1
ATOM 665 C CA . GLN A 1 84 ? -5.377 -3.822 6.245 1.00 94.50 84 GLN A CA 1
ATOM 666 C C . GLN A 1 84 ? -4.787 -4.582 7.438 1.00 94.50 84 GLN A C 1
ATOM 668 O O . GLN A 1 84 ? -4.340 -5.721 7.292 1.00 94.50 84 GLN A O 1
ATOM 673 N N . THR A 1 85 ? -4.745 -3.956 8.610 1.00 91.88 85 THR A N 1
ATOM 674 C CA . THR A 1 85 ? -4.179 -4.553 9.834 1.00 91.88 85 THR A CA 1
ATOM 675 C C . THR A 1 85 ? -5.118 -4.504 11.037 1.00 91.88 85 THR A C 1
ATOM 677 O O . THR A 1 85 ? -4.860 -5.182 12.030 1.00 91.88 85 THR A O 1
ATOM 680 N N . SER A 1 86 ? -6.225 -3.764 10.945 1.00 83.50 86 SER A N 1
ATOM 681 C CA . SER A 1 86 ? -7.360 -3.817 11.874 1.00 83.50 86 SER A CA 1
ATOM 682 C C . SER A 1 86 ? -8.612 -3.347 11.163 1.00 83.50 86 SER A C 1
ATOM 684 O O . SER A 1 86 ? -8.517 -2.245 10.571 1.00 83.50 86 SER A O 1
#